Protein AF-A0A933BXS5-F1 (afdb_monomer_lite)

Sequence (73 aa):
MNVYMTYCAALDQQVHVTWTELPLQDGQATIPDPEPICLEVGLRCTGAFCPLFGLPAAVMEQRLLRSGLEPAH

Radius of gyration: 13.01 Å; chains: 1; bounding box: 22×21×42 Å

Foldseek 3Di:
DDWDWDAFPQLRGIWIKDWDDFPPDPDPDPTPPTDMETLQQDPRRPDQAGPVPRHGSVVNVVVCVVSPHHRDD

Structure (mmCIF, N/CA/C/O backbone):
data_AF-A0A933BXS5-F1
#
_entry.id   AF-A0A933BXS5-F1
#
loop_
_atom_site.group_PDB
_atom_site.id
_atom_site.type_symbol
_atom_site.label_atom_id
_atom_site.label_alt_id
_atom_site.label_comp_id
_atom_site.label_asym_id
_atom_site.label_entity_id
_atom_site.label_seq_id
_atom_site.pdbx_PDB_ins_code
_atom_site.Cartn_x
_atom_site.Cartn_y
_atom_site.Cartn_z
_atom_site.occupancy
_atom_site.B_iso_or_equiv
_atom_site.auth_seq_id
_atom_site.auth_comp_id
_atom_site.auth_asym_id
_atom_site.auth_atom_id
_atom_site.pdbx_PDB_model_num
ATOM 1 N N . MET A 1 1 ? -8.631 9.860 11.114 1.00 63.59 1 MET A N 1
ATOM 2 C CA . MET A 1 1 ? -8.050 9.187 9.936 1.00 63.59 1 MET A CA 1
ATOM 3 C C . MET A 1 1 ? -8.328 9.982 8.664 1.00 63.59 1 MET A C 1
ATOM 5 O O . MET A 1 1 ? -9.492 10.163 8.322 1.00 63.59 1 MET A O 1
ATOM 9 N N . ASN A 1 2 ? -7.293 10.455 7.967 1.00 81.31 2 ASN A N 1
ATOM 10 C CA . ASN A 1 2 ? -7.427 11.122 6.666 1.00 81.31 2 ASN A CA 1
ATOM 11 C C . ASN A 1 2 ? -6.946 10.182 5.553 1.00 81.31 2 ASN A C 1
ATOM 13 O O . ASN A 1 2 ? -5.803 9.730 5.586 1.00 81.31 2 ASN A O 1
ATOM 17 N N . VAL A 1 3 ? -7.813 9.906 4.577 1.00 88.38 3 VAL A N 1
ATOM 18 C CA . VAL A 1 3 ? -7.473 9.134 3.374 1.00 88.38 3 VAL A CA 1
ATOM 19 C C . VAL A 1 3 ? -7.160 10.105 2.241 1.00 88.38 3 VAL A C 1
ATOM 21 O O . VAL A 1 3 ? -7.899 11.063 2.013 1.00 88.38 3 VAL A O 1
ATOM 24 N N . TYR A 1 4 ? -6.075 9.847 1.519 1.00 90.88 4 TYR A N 1
ATOM 25 C CA . TYR A 1 4 ? -5.621 10.644 0.385 1.00 90.88 4 TYR A CA 1
ATOM 26 C C . TYR A 1 4 ? -5.519 9.756 -0.852 1.00 90.88 4 TYR A C 1
ATOM 28 O O . TYR A 1 4 ? -5.211 8.571 -0.746 1.00 90.88 4 TYR A O 1
ATOM 36 N N . MET A 1 5 ? -5.743 10.328 -2.032 1.00 92.81 5 MET A N 1
ATOM 37 C CA . MET A 1 5 ? -5.563 9.616 -3.296 1.00 92.81 5 MET A CA 1
ATOM 38 C C . MET A 1 5 ? -4.188 9.924 -3.887 1.00 92.81 5 MET A C 1
ATOM 40 O O . MET A 1 5 ? -3.750 11.074 -3.902 1.00 92.81 5 MET A O 1
ATOM 44 N N . THR A 1 6 ? -3.515 8.902 -4.403 1.00 92.50 6 THR A N 1
ATOM 45 C CA . THR A 1 6 ? -2.254 9.035 -5.146 1.00 92.50 6 THR A CA 1
ATOM 46 C C . THR A 1 6 ? -2.222 8.049 -6.309 1.00 92.50 6 THR A C 1
ATOM 48 O O . THR A 1 6 ? -3.012 7.114 -6.342 1.00 92.50 6 THR A O 1
ATOM 51 N N . TYR A 1 7 ? -1.345 8.240 -7.292 1.00 91.75 7 TYR A N 1
ATOM 52 C CA . TYR A 1 7 ? -1.258 7.348 -8.450 1.00 91.75 7 TYR A CA 1
ATOM 53 C C . TYR A 1 7 ? -0.220 6.240 -8.225 1.00 91.75 7 TYR A C 1
ATOM 55 O O . TYR A 1 7 ? 0.957 6.514 -7.991 1.00 91.75 7 TYR A O 1
ATOM 63 N N . CYS A 1 8 ? -0.646 4.980 -8.326 1.00 90.62 8 CYS A N 1
ATOM 64 C CA . CYS A 1 8 ? 0.223 3.814 -8.221 1.00 90.62 8 CYS A CA 1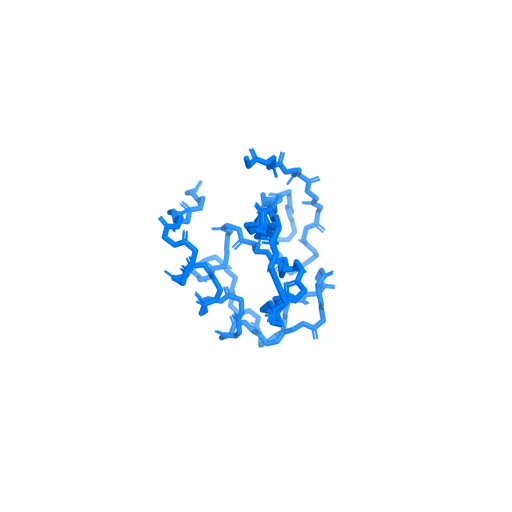
ATOM 65 C C . CYS A 1 8 ? 0.647 3.334 -9.610 1.00 90.62 8 CYS A C 1
ATOM 67 O O . CYS A 1 8 ? -0.152 2.751 -10.340 1.00 90.62 8 CYS A O 1
ATOM 69 N N . ALA A 1 9 ? 1.932 3.482 -9.937 1.00 88.31 9 ALA A N 1
ATOM 70 C CA . ALA A 1 9 ? 2.475 3.036 -11.222 1.00 88.31 9 ALA A CA 1
ATOM 71 C C . ALA A 1 9 ? 2.388 1.512 -11.443 1.00 88.31 9 ALA A C 1
ATOM 73 O O . ALA A 1 9 ? 2.325 1.068 -12.582 1.00 88.31 9 ALA A O 1
ATOM 74 N N . ALA A 1 10 ? 2.366 0.700 -10.378 1.00 86.81 10 ALA A N 1
ATOM 75 C CA . ALA A 1 10 ? 2.236 -0.756 -10.507 1.00 86.81 10 ALA A CA 1
ATOM 76 C C . ALA A 1 10 ? 0.812 -1.199 -10.882 1.00 86.81 10 ALA A C 1
ATOM 78 O O . ALA A 1 10 ? 0.643 -2.239 -11.508 1.00 86.81 10 ALA A O 1
ATOM 79 N N . LEU A 1 11 ? -0.198 -0.418 -10.488 1.00 87.31 11 LEU A N 1
ATOM 80 C CA . LEU A 1 11 ? -1.609 -0.687 -10.774 1.00 87.31 11 LEU A CA 1
ATOM 81 C C . LEU A 1 11 ? -2.170 0.167 -11.915 1.00 87.31 11 LEU A C 1
ATOM 83 O O . LEU A 1 11 ? -3.336 -0.015 -12.265 1.00 87.31 11 LEU A O 1
ATOM 87 N N . ASP A 1 12 ? -1.369 1.104 -12.428 1.00 90.44 12 ASP A N 1
ATOM 88 C CA . ASP A 1 12 ? -1.733 2.098 -13.442 1.00 90.44 12 ASP A CA 1
ATOM 89 C C . ASP A 1 12 ? -3.049 2.837 -13.125 1.00 90.44 12 ASP A C 1
ATOM 91 O O . ASP A 1 12 ? -3.922 3.018 -13.969 1.00 90.44 12 ASP A O 1
ATOM 95 N N . GLN A 1 13 ? -3.2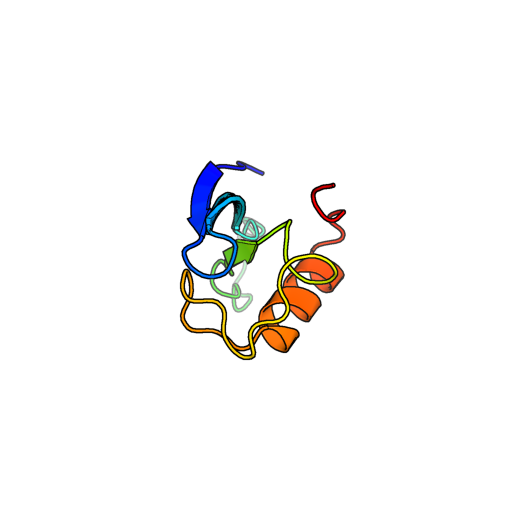38 3.223 -11.859 1.00 90.56 13 GLN A N 1
ATOM 96 C CA . GLN A 1 13 ? -4.471 3.874 -11.406 1.00 90.56 13 GLN A CA 1
ATOM 97 C C . GLN A 1 13 ? -4.280 4.681 -10.121 1.00 90.56 13 GLN A C 1
ATOM 99 O O . GLN A 1 13 ? -3.253 4.579 -9.443 1.00 90.56 13 GLN A O 1
ATOM 104 N N . GLN A 1 14 ? -5.298 5.468 -9.765 1.00 93.00 14 GLN A N 1
ATOM 105 C CA . GLN A 1 14 ? -5.367 6.100 -8.450 1.00 93.00 14 GLN A CA 1
ATOM 106 C C . GLN A 1 14 ? -5.700 5.070 -7.365 1.00 93.00 14 GLN A C 1
ATOM 108 O O . GLN A 1 14 ? -6.567 4.222 -7.551 1.00 93.00 14 GLN A O 1
ATOM 113 N N . VAL A 1 15 ? -4.998 5.171 -6.242 1.00 91.25 15 VAL A N 1
ATOM 114 C CA . VAL A 1 15 ? -5.116 4.318 -5.058 1.00 91.25 15 VAL A CA 1
ATOM 115 C C . VAL A 1 15 ? -5.332 5.175 -3.817 1.00 91.25 15 VAL A C 1
ATOM 117 O O . VAL A 1 15 ? -4.911 6.338 -3.773 1.00 91.25 15 VAL A O 1
ATOM 120 N N . HIS A 1 16 ? -5.958 4.593 -2.804 1.00 92.38 16 HIS A N 1
ATOM 121 C CA . HIS A 1 16 ? -6.212 5.222 -1.523 1.00 92.38 16 HIS A CA 1
ATOM 122 C C . HIS A 1 16 ? -5.098 4.887 -0.542 1.00 92.38 16 HIS A C 1
ATOM 124 O O . HIS A 1 16 ? -4.754 3.730 -0.290 1.00 92.38 16 HIS A O 1
ATOM 130 N N . VAL A 1 17 ? -4.542 5.934 0.054 1.00 91.69 17 VAL A N 1
ATOM 131 C CA . VAL A 1 17 ? -3.490 5.816 1.052 1.00 91.69 17 VAL A CA 1
ATOM 132 C C . VAL A 1 17 ? -3.886 6.546 2.323 1.00 91.69 17 VAL A C 1
ATOM 134 O O . VAL A 1 17 ? -4.486 7.618 2.292 1.00 91.69 17 VAL A O 1
ATOM 137 N N . THR A 1 18 ? -3.531 5.966 3.458 1.00 91.25 18 THR A N 1
ATOM 138 C CA . THR A 1 18 ? -3.680 6.583 4.776 1.00 91.25 18 THR A CA 1
ATOM 139 C C . THR A 1 18 ? -2.401 6.383 5.571 1.00 91.25 18 THR A C 1
ATOM 141 O O . THR A 1 18 ? -1.568 5.545 5.233 1.00 91.25 18 THR A O 1
ATOM 144 N N . TRP A 1 19 ? -2.244 7.152 6.638 1.00 87.56 19 TRP A N 1
ATOM 145 C CA . TRP A 1 19 ? -1.160 6.986 7.599 1.00 87.56 19 TRP A CA 1
ATOM 146 C C . TRP A 1 19 ? -1.750 6.531 8.929 1.00 87.56 19 TRP A C 1
ATOM 148 O O . TRP A 1 19 ? -2.849 6.960 9.287 1.00 87.56 19 TRP A O 1
ATOM 158 N N . THR A 1 20 ? -1.058 5.646 9.647 1.00 80.31 20 THR A N 1
ATOM 159 C CA . THR A 1 20 ? -1.465 5.276 11.008 1.00 80.31 20 THR A CA 1
ATOM 160 C C . THR A 1 20 ? -1.418 6.514 11.897 1.00 80.31 20 THR A C 1
ATOM 162 O O . THR A 1 20 ? -0.374 7.164 11.998 1.00 80.31 20 THR A O 1
ATOM 165 N N . GLU A 1 21 ? -2.531 6.848 12.546 1.00 67.56 21 GLU A N 1
ATOM 166 C CA . GLU A 1 21 ? -2.550 7.940 13.517 1.00 67.56 21 GLU A CA 1
ATOM 167 C C . GLU A 1 21 ? -1.783 7.510 14.771 1.00 67.56 21 GLU A C 1
ATOM 169 O O . GLU A 1 21 ? -2.003 6.427 15.315 1.00 67.56 21 GLU A O 1
ATOM 174 N N . LEU A 1 22 ? -0.856 8.357 15.218 1.00 58.66 22 LEU A N 1
ATOM 175 C CA . LEU A 1 22 ? -0.185 8.162 16.496 1.00 58.66 22 LEU A CA 1
ATOM 176 C C . LEU A 1 22 ? -1.212 8.380 17.603 1.00 58.66 22 LEU A C 1
ATOM 178 O O . LEU A 1 22 ? -1.914 9.398 17.566 1.00 58.66 22 LEU A O 1
ATOM 182 N N . PRO A 1 23 ? -1.303 7.506 18.616 1.00 53.88 23 PRO A N 1
ATOM 183 C CA . PRO A 1 23 ? -2.006 7.900 19.816 1.00 53.88 23 PRO A CA 1
ATOM 184 C C . PRO A 1 23 ? -1.243 9.087 20.424 1.00 53.88 23 PRO A C 1
ATOM 186 O O . PRO A 1 23 ? -0.066 8.975 20.767 1.00 53.88 23 PRO A O 1
ATOM 189 N N . LEU A 1 24 ? -1.911 10.238 20.532 1.00 49.06 24 LEU A N 1
ATOM 190 C CA . LEU A 1 24 ? -1.472 11.370 21.350 1.00 49.06 24 LEU A CA 1
ATOM 191 C C . LEU A 1 24 ? -1.490 10.909 22.815 1.00 49.06 24 LEU A C 1
ATOM 193 O O . LEU A 1 24 ? -2.479 11.104 23.516 1.00 49.06 24 LEU A O 1
ATOM 197 N N . GLN A 1 25 ? -0.449 10.216 23.271 1.00 52.53 25 GLN A N 1
ATOM 198 C CA . GLN A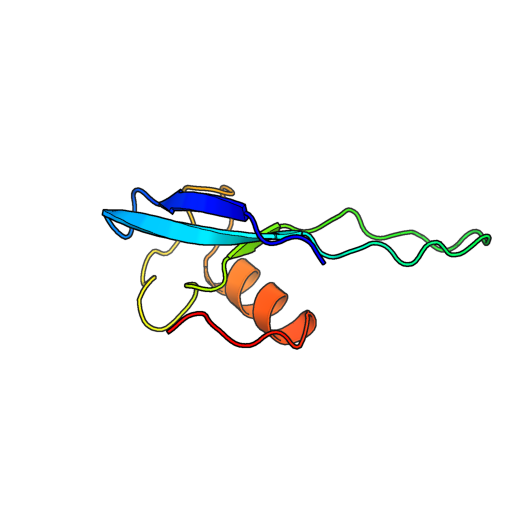 1 25 ? -0.278 9.912 24.688 1.00 52.53 25 GLN A CA 1
ATOM 199 C C . GLN A 1 25 ? 0.804 10.818 25.270 1.00 52.53 25 GLN A C 1
ATOM 201 O O . GLN A 1 25 ? 1.980 10.707 24.934 1.00 52.53 25 GLN A O 1
ATOM 206 N N . ASP A 1 26 ? 0.371 11.714 26.160 1.00 51.16 26 ASP A N 1
ATOM 207 C CA . ASP A 1 26 ? 1.204 12.434 27.125 1.00 51.16 26 ASP A CA 1
ATOM 208 C C . ASP A 1 26 ? 1.846 11.416 28.076 1.00 51.16 26 ASP A C 1
ATOM 210 O O . ASP A 1 26 ? 1.325 11.075 29.138 1.00 51.16 26 ASP A O 1
ATOM 214 N N . GLY A 1 27 ? 2.957 10.835 27.654 1.00 55.81 27 GLY A N 1
ATOM 215 C CA . GLY A 1 27 ? 3.680 9.857 28.446 1.00 55.81 27 GLY A CA 1
ATOM 216 C C . GLY A 1 27 ? 4.767 9.232 27.604 1.00 55.81 27 GLY A C 1
ATOM 217 O O . GLY A 1 27 ? 4.540 8.910 26.445 1.00 55.81 27 GLY A O 1
ATOM 218 N N . GLN A 1 28 ? 5.958 9.095 28.179 1.00 54.28 28 GLN A N 1
ATOM 219 C CA . GLN A 1 28 ? 7.155 8.541 27.548 1.00 54.28 28 GLN A CA 1
ATOM 220 C C . GLN A 1 28 ? 6.955 7.060 27.167 1.00 54.28 28 GLN A C 1
ATOM 222 O O . GLN A 1 28 ? 7.514 6.161 27.786 1.00 54.28 28 GLN A O 1
ATOM 227 N N . ALA A 1 29 ? 6.141 6.795 26.156 1.00 58.09 29 ALA A N 1
ATOM 228 C CA . ALA A 1 29 ? 6.095 5.553 25.415 1.00 58.09 29 ALA A CA 1
ATOM 229 C C . ALA A 1 29 ? 6.749 5.831 24.062 1.00 58.09 29 ALA A C 1
ATOM 231 O O . ALA A 1 29 ? 6.569 6.906 23.494 1.00 58.09 29 ALA A O 1
ATOM 232 N N . THR A 1 30 ? 7.551 4.898 23.556 1.00 57.69 30 THR A N 1
ATOM 233 C CA . THR A 1 30 ? 8.115 4.985 22.207 1.00 57.69 30 THR A CA 1
ATOM 234 C C . THR A 1 30 ? 6.956 5.057 21.218 1.00 57.69 30 THR A C 1
ATOM 236 O O . THR A 1 30 ? 6.329 4.040 20.932 1.00 57.69 30 THR A O 1
ATOM 239 N N . ILE A 1 31 ? 6.621 6.264 20.762 1.00 58.53 31 ILE A N 1
ATOM 240 C CA . ILE A 1 31 ? 5.566 6.471 19.779 1.00 58.53 31 ILE A CA 1
ATOM 241 C C . ILE A 1 31 ? 6.109 5.891 18.466 1.00 58.53 31 ILE A C 1
ATOM 243 O O . ILE A 1 31 ? 7.133 6.386 17.990 1.00 58.53 31 ILE A O 1
ATOM 247 N N . PRO A 1 32 ? 5.526 4.810 17.915 1.00 65.31 32 PRO A N 1
ATOM 248 C CA . PRO A 1 32 ? 5.971 4.290 16.626 1.00 65.31 32 PRO A CA 1
ATOM 249 C C . PRO A 1 32 ? 5.771 5.373 15.567 1.00 65.31 32 PRO A C 1
ATOM 251 O O . PRO A 1 32 ? 4.781 6.081 15.642 1.00 65.31 32 PRO A O 1
ATOM 254 N N . ASP A 1 33 ? 6.676 5.533 14.603 1.00 72.31 33 ASP A N 1
ATOM 255 C CA . ASP A 1 33 ? 6.491 6.532 13.543 1.00 72.31 33 ASP A CA 1
ATOM 256 C C . ASP A 1 33 ? 5.210 6.264 12.726 1.00 72.31 33 ASP A C 1
ATOM 258 O O . ASP A 1 33 ? 4.824 5.101 12.564 1.00 72.31 33 ASP A O 1
ATOM 262 N N . PRO A 1 34 ? 4.554 7.304 12.169 1.00 78.88 34 PRO A N 1
ATOM 263 C CA . PRO A 1 34 ? 3.414 7.119 11.281 1.00 78.88 34 PRO A CA 1
ATOM 264 C C . PRO A 1 34 ? 3.789 6.215 10.101 1.00 78.88 34 PRO A C 1
ATOM 266 O O . PRO A 1 34 ? 4.671 6.534 9.302 1.00 78.88 34 PRO A O 1
ATOM 269 N N . GLU A 1 35 ? 3.099 5.086 9.966 1.00 86.25 35 GLU A N 1
ATOM 270 C CA . GLU A 1 35 ? 3.323 4.128 8.894 1.00 86.25 35 GLU A CA 1
ATOM 271 C C . GLU A 1 35 ? 2.324 4.365 7.749 1.00 86.25 35 GLU A C 1
ATOM 273 O O . GLU A 1 35 ? 1.119 4.466 7.999 1.00 86.25 35 GLU A O 1
ATOM 278 N N . PRO A 1 36 ? 2.775 4.414 6.482 1.00 89.38 36 PRO A N 1
ATOM 279 C CA . PRO A 1 36 ? 1.865 4.489 5.350 1.00 89.38 36 PRO A CA 1
ATOM 280 C C . PRO A 1 36 ? 1.171 3.147 5.111 1.00 89.38 36 PRO A C 1
ATOM 282 O O . PRO A 1 36 ? 1.804 2.086 5.199 1.00 89.38 36 PRO A O 1
ATOM 285 N N . ILE A 1 37 ? -0.105 3.227 4.739 1.00 90.44 37 ILE A N 1
ATOM 286 C CA . ILE A 1 37 ? -0.998 2.120 4.399 1.00 90.44 37 ILE A CA 1
ATOM 287 C C . ILE A 1 37 ? -1.619 2.400 3.027 1.00 90.44 37 ILE A C 1
ATOM 289 O O . ILE A 1 37 ? -2.202 3.461 2.818 1.00 90.44 37 ILE A O 1
ATOM 293 N N . CYS A 1 38 ? -1.517 1.440 2.108 1.00 91.81 38 CYS A N 1
ATOM 294 C CA . CYS A 1 38 ? -2.230 1.408 0.830 1.00 91.81 38 CYS A CA 1
ATOM 295 C C . CYS A 1 38 ? -3.453 0.502 0.979 1.00 91.81 38 CYS A C 1
ATOM 297 O O . CYS A 1 38 ? -3.288 -0.651 1.380 1.00 91.81 38 CYS A O 1
ATOM 299 N N . LEU A 1 39 ? -4.651 0.990 0.662 1.00 91.06 39 LEU A N 1
ATOM 300 C CA . LEU A 1 39 ? -5.883 0.213 0.835 1.00 91.06 39 LEU A CA 1
ATOM 301 C C . LEU A 1 39 ? -6.099 -0.799 -0.301 1.00 91.06 39 LEU A C 1
ATOM 303 O O . LEU A 1 39 ? -6.828 -1.765 -0.130 1.00 91.06 39 LEU A O 1
ATOM 307 N N . GLU A 1 40 ? -5.425 -0.632 -1.436 1.00 90.31 40 GLU A N 1
ATOM 308 C CA . GLU A 1 40 ? -5.487 -1.531 -2.596 1.00 90.31 40 GLU A CA 1
ATOM 309 C C . GLU A 1 40 ? -4.402 -2.625 -2.572 1.00 90.31 40 GLU A C 1
ATOM 311 O O . GLU A 1 40 ? -4.221 -3.354 -3.555 1.00 90.31 40 GLU A O 1
ATOM 316 N N . VAL A 1 41 ? -3.633 -2.740 -1.480 1.00 85.19 41 VAL A N 1
ATOM 317 C CA . VAL A 1 41 ? -2.662 -3.833 -1.325 1.00 85.19 41 VAL A CA 1
ATOM 318 C C . VAL A 1 41 ? -3.386 -5.188 -1.243 1.00 85.19 41 VAL A C 1
ATOM 320 O O . VAL A 1 41 ? -4.429 -5.301 -0.604 1.00 85.19 41 VAL A O 1
ATOM 323 N N . GLY A 1 42 ? -2.845 -6.221 -1.900 1.00 74.44 42 GLY A N 1
ATOM 324 C CA . GLY A 1 42 ? -3.427 -7.565 -1.949 1.00 74.44 42 GLY A CA 1
ATOM 325 C C . GLY A 1 42 ? -3.940 -7.927 -3.344 1.00 74.44 42 GLY A C 1
ATOM 326 O O . GLY A 1 42 ? -3.174 -7.920 -4.303 1.00 74.44 42 GLY A O 1
ATOM 327 N N . LEU A 1 43 ? -5.241 -8.230 -3.470 1.00 66.38 43 LEU A N 1
ATOM 328 C CA . LEU A 1 43 ? -5.882 -8.811 -4.670 1.00 66.38 43 LEU A CA 1
ATOM 329 C C . LEU A 1 43 ? -5.521 -8.134 -6.000 1.00 66.38 43 LEU A C 1
ATOM 331 O O . LEU A 1 43 ? -5.458 -8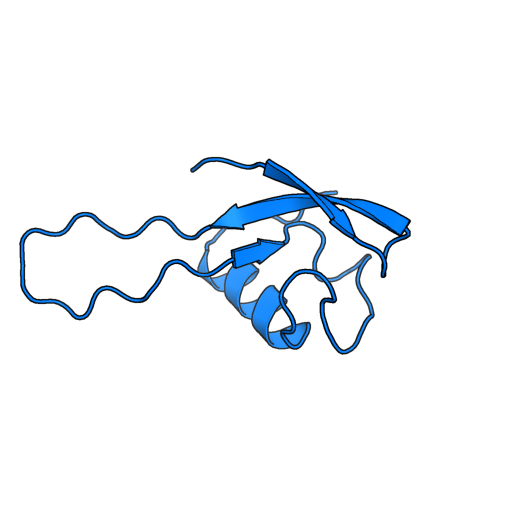.805 -7.028 1.00 66.38 43 LEU A O 1
ATOM 335 N N . ARG A 1 44 ? -5.304 -6.816 -5.989 1.00 69.81 44 ARG A N 1
ATOM 336 C CA . ARG A 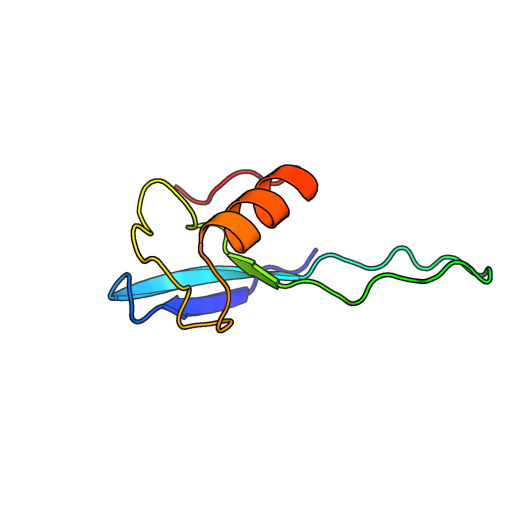1 44 ? -4.983 -6.038 -7.192 1.00 69.81 44 ARG A CA 1
ATOM 337 C C . ARG A 1 44 ? -3.479 -5.794 -7.323 1.00 69.81 44 ARG A C 1
ATOM 339 O O . ARG A 1 44 ? -2.965 -5.785 -8.437 1.00 69.81 44 ARG A O 1
ATOM 346 N N . CYS A 1 45 ? -2.763 -5.637 -6.208 1.00 79.50 45 CYS A N 1
ATOM 347 C CA . CYS A 1 45 ? -1.337 -5.315 -6.163 1.00 79.50 45 CYS A CA 1
ATOM 348 C C . CYS A 1 45 ? -0.475 -6.569 -5.973 1.00 79.50 45 CYS A C 1
ATOM 350 O O . CYS A 1 45 ? -0.168 -6.961 -4.852 1.00 79.50 45 CYS A O 1
ATOM 352 N N . THR A 1 46 ? -0.033 -7.167 -7.081 1.00 72.19 46 THR A N 1
ATOM 353 C CA . THR A 1 46 ? 0.788 -8.395 -7.083 1.00 72.19 46 THR A CA 1
ATOM 354 C C . THR A 1 46 ? 2.297 -8.133 -7.157 1.00 72.19 46 THR A C 1
ATOM 356 O O . THR A 1 46 ? 3.083 -9.058 -7.367 1.00 72.19 46 THR A O 1
ATOM 359 N N . GLY A 1 47 ? 2.724 -6.871 -7.066 1.00 77.12 47 GLY A N 1
ATOM 360 C CA . GLY A 1 47 ? 4.137 -6.502 -7.130 1.00 77.12 47 GLY A CA 1
ATOM 361 C C . GLY A 1 47 ? 4.899 -6.955 -5.885 1.00 77.12 47 GLY A C 1
ATOM 362 O O . GLY A 1 47 ? 4.372 -6.905 -4.781 1.00 77.12 47 GLY A O 1
ATOM 363 N N . ALA A 1 48 ? 6.170 -7.340 -6.033 1.00 83.44 48 ALA A N 1
ATOM 364 C CA . ALA A 1 48 ? 7.014 -7.672 -4.877 1.00 83.44 48 ALA A CA 1
ATOM 365 C C . ALA A 1 48 ? 7.282 -6.447 -3.977 1.00 83.44 48 ALA A C 1
ATOM 367 O O . ALA A 1 48 ? 7.451 -6.584 -2.765 1.00 83.44 48 ALA A O 1
ATOM 368 N N . PHE A 1 49 ? 7.290 -5.251 -4.576 1.00 84.69 49 PHE A N 1
ATOM 369 C CA . PHE A 1 49 ? 7.495 -3.966 -3.915 1.00 84.69 49 PHE A CA 1
ATOM 370 C C . PHE A 1 49 ? 6.421 -2.960 -4.324 1.00 84.69 49 PHE A C 1
ATOM 372 O O . PHE A 1 49 ? 6.052 -2.862 -5.494 1.00 84.69 49 PHE A O 1
ATOM 379 N N . CYS A 1 50 ? 5.969 -2.167 -3.357 1.00 87.56 50 CYS A N 1
ATOM 380 C CA . CYS A 1 50 ? 5.111 -1.021 -3.594 1.00 87.56 50 CYS A CA 1
ATOM 381 C C . CYS A 1 50 ? 5.964 0.169 -4.072 1.00 87.56 50 CYS A C 1
ATOM 383 O O . CYS A 1 50 ? 6.785 0.665 -3.292 1.00 87.56 50 CYS A O 1
ATOM 385 N N . PRO A 1 51 ? 5.770 0.677 -5.304 1.00 83.19 51 PRO A N 1
ATOM 386 C CA . PRO A 1 51 ? 6.574 1.782 -5.830 1.00 83.19 51 PRO A CA 1
ATOM 387 C C . PRO A 1 51 ? 6.300 3.115 -5.118 1.00 83.19 51 PRO A C 1
ATOM 389 O O . PRO A 1 51 ? 7.146 4.000 -5.152 1.00 83.19 51 PRO A O 1
ATOM 392 N N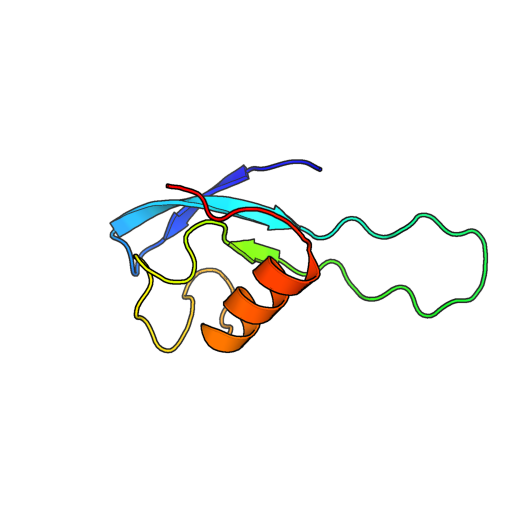 . LEU A 1 52 ? 5.146 3.257 -4.456 1.00 86.56 52 LEU A N 1
ATOM 393 C CA . LEU A 1 52 ? 4.782 4.470 -3.717 1.00 86.56 52 LEU A CA 1
ATOM 394 C C . LEU A 1 52 ? 5.608 4.664 -2.445 1.00 86.56 52 LEU A C 1
ATOM 396 O O . LEU A 1 52 ? 5.920 5.792 -2.080 1.00 86.56 52 LEU A O 1
ATOM 400 N N . PHE A 1 53 ? 5.945 3.568 -1.767 1.00 86.69 53 PHE A N 1
ATOM 401 C CA . PHE A 1 53 ? 6.556 3.617 -0.437 1.00 86.69 53 PHE A CA 1
ATOM 402 C C . PHE A 1 53 ? 7.923 2.936 -0.375 1.00 86.69 53 PHE A C 1
ATOM 404 O O . PHE A 1 53 ? 8.593 3.018 0.648 1.00 86.69 53 PHE A O 1
ATOM 411 N N . GLY A 1 54 ? 8.339 2.247 -1.443 1.00 88.38 54 GLY A N 1
ATOM 412 C CA . GLY A 1 54 ? 9.600 1.504 -1.478 1.00 88.38 54 GLY A CA 1
ATOM 413 C C . GLY A 1 54 ? 9.622 0.302 -0.530 1.00 88.38 54 GLY A C 1
ATOM 414 O O . GLY A 1 54 ? 10.691 -0.126 -0.106 1.00 88.38 54 GLY A O 1
ATOM 415 N N . LEU A 1 55 ? 8.452 -0.237 -0.177 1.00 89.31 55 LEU A N 1
ATOM 416 C CA . LEU A 1 55 ? 8.307 -1.313 0.805 1.00 89.31 55 LEU A CA 1
ATOM 417 C C . LEU A 1 55 ? 7.832 -2.617 0.159 1.00 89.31 55 LEU A C 1
ATOM 419 O O . LEU A 1 55 ? 7.070 -2.559 -0.811 1.00 89.31 55 LEU A O 1
ATOM 423 N N . PRO A 1 56 ? 8.213 -3.786 0.704 1.00 89.69 56 PRO A N 1
ATOM 424 C CA . PRO A 1 56 ? 7.677 -5.064 0.252 1.00 89.69 56 PRO A CA 1
ATOM 425 C C . PRO A 1 56 ? 6.150 -5.117 0.383 1.00 89.69 56 PRO A C 1
ATOM 427 O O . PRO A 1 56 ? 5.599 -4.618 1.368 1.00 89.69 56 PRO A O 1
ATOM 430 N N . ALA A 1 57 ? 5.465 -5.772 -0.558 1.00 86.62 57 ALA A N 1
ATOM 431 C CA . ALA A 1 57 ? 4.002 -5.897 -0.508 1.00 86.62 57 ALA A CA 1
ATOM 432 C C . ALA A 1 57 ? 3.513 -6.553 0.793 1.00 86.62 57 ALA A C 1
ATOM 434 O O . ALA A 1 57 ? 2.608 -6.026 1.431 1.00 86.62 57 ALA A O 1
ATOM 435 N N . ALA A 1 58 ? 4.200 -7.598 1.265 1.00 88.00 58 ALA A N 1
ATOM 436 C CA . ALA A 1 58 ? 3.890 -8.254 2.537 1.00 88.00 58 ALA A CA 1
ATOM 437 C C . ALA A 1 58 ? 3.942 -7.299 3.748 1.00 88.00 58 ALA A C 1
ATOM 439 O O . ALA A 1 58 ? 3.146 -7.429 4.673 1.00 88.00 58 ALA A O 1
ATOM 440 N N . VAL A 1 59 ? 4.847 -6.308 3.752 1.00 89.56 59 VAL A N 1
ATOM 441 C CA . VAL A 1 59 ? 4.903 -5.293 4.823 1.00 89.56 59 VAL A CA 1
ATOM 442 C C . VAL A 1 59 ? 3.664 -4.402 4.771 1.00 89.56 59 VAL A C 1
ATOM 444 O O . VAL A 1 59 ? 3.084 -4.083 5.807 1.00 89.56 59 VAL A O 1
ATOM 447 N N . MET A 1 60 ? 3.236 -4.021 3.569 1.00 89.75 60 MET A N 1
ATOM 448 C CA . MET A 1 60 ? 2.046 -3.201 3.372 1.00 89.75 60 MET A CA 1
ATOM 449 C C . MET A 1 60 ? 0.756 -3.959 3.736 1.00 89.75 60 MET A C 1
ATOM 451 O O . MET A 1 60 ? -0.100 -3.400 4.415 1.00 89.75 60 MET A O 1
ATOM 455 N N . GLU A 1 61 ? 0.653 -5.246 3.389 1.00 88.62 61 GLU A N 1
ATOM 456 C CA . GLU A 1 61 ? -0.450 -6.126 3.810 1.00 88.62 61 GLU A CA 1
ATOM 457 C C . GLU A 1 61 ? -0.515 -6.271 5.331 1.00 88.62 61 GLU A C 1
ATOM 459 O O . GLU A 1 61 ? -1.583 -6.145 5.930 1.00 88.62 61 GLU A O 1
ATOM 464 N N . GLN A 1 62 ? 0.633 -6.479 5.983 1.00 89.25 62 GLN A N 1
ATOM 465 C CA . GLN A 1 62 ? 0.695 -6.543 7.441 1.00 89.25 62 GLN A CA 1
ATOM 466 C C . GLN A 1 62 ? 0.238 -5.240 8.091 1.00 89.25 62 GLN A C 1
ATOM 468 O O . GLN A 1 62 ? -0.434 -5.279 9.118 1.00 89.25 62 GLN A O 1
ATOM 473 N N . ARG A 1 63 ? 0.587 -4.087 7.516 1.00 88.94 63 ARG A N 1
ATOM 474 C CA . ARG A 1 63 ? 0.124 -2.794 8.027 1.00 88.94 63 ARG A CA 1
ATOM 475 C C . ARG A 1 63 ? -1.378 -2.622 7.872 1.00 88.94 63 ARG A C 1
ATOM 477 O O . ARG A 1 63 ? -2.017 -2.207 8.835 1.00 88.94 63 ARG A O 1
ATOM 484 N N . LEU A 1 64 ? -1.935 -2.993 6.717 1.00 87.50 64 LEU A N 1
ATOM 485 C CA . LEU A 1 64 ? -3.381 -2.982 6.508 1.00 87.50 64 LEU A CA 1
ATOM 486 C C . LEU A 1 64 ? -4.079 -3.858 7.560 1.00 87.50 64 LEU A C 1
ATOM 488 O O . LEU A 1 64 ? -4.934 -3.366 8.293 1.00 87.50 64 LEU A O 1
ATOM 492 N N . LEU A 1 65 ? -3.617 -5.099 7.742 1.00 87.75 65 LEU A N 1
ATOM 493 C CA . LEU A 1 65 ? -4.153 -6.020 8.746 1.00 87.75 65 LEU A CA 1
ATOM 494 C C . LEU A 1 65 ? -4.060 -5.460 10.176 1.00 87.75 65 LEU A C 1
ATOM 496 O O . LEU A 1 65 ? -5.040 -5.498 10.916 1.00 87.75 65 LEU A O 1
ATOM 500 N N . ARG A 1 66 ? -2.899 -4.919 10.574 1.00 87.06 66 ARG A N 1
ATOM 501 C CA . ARG A 1 66 ? -2.695 -4.343 11.918 1.00 87.06 66 ARG A CA 1
ATOM 502 C C . ARG A 1 66 ? -3.540 -3.099 12.168 1.00 87.06 66 ARG A C 1
ATOM 504 O O . ARG A 1 66 ? -3.901 -2.844 13.311 1.00 87.06 66 ARG A O 1
ATOM 511 N N . SER A 1 67 ? -3.828 -2.324 11.126 1.00 84.69 67 SER A N 1
ATOM 512 C CA . SER A 1 67 ? -4.642 -1.114 11.244 1.00 84.69 67 SER A CA 1
ATOM 513 C C . SER A 1 67 ? -6.127 -1.392 11.474 1.00 84.69 67 SER A C 1
ATOM 515 O O . SER A 1 67 ? -6.849 -0.485 11.878 1.00 84.69 67 SER A O 1
ATOM 517 N N . GLY A 1 68 ? -6.588 -2.625 11.222 1.00 85.31 68 GLY A N 1
ATOM 518 C CA . GLY A 1 68 ? -8.005 -2.983 11.309 1.00 85.31 68 GLY A CA 1
ATOM 519 C C . GLY A 1 68 ? -8.876 -2.336 10.226 1.00 85.31 68 GLY A C 1
ATOM 520 O O . GLY A 1 68 ? -10.096 -2.326 10.361 1.00 85.31 68 GLY A O 1
ATOM 521 N N . LEU A 1 69 ? -8.263 -1.778 9.179 1.00 85.31 69 LEU A N 1
ATOM 522 C CA . LEU A 1 69 ? -8.961 -1.200 8.036 1.00 85.31 69 LEU A CA 1
ATOM 523 C C . LEU A 1 69 ? -9.298 -2.273 7.006 1.00 85.31 69 LEU A C 1
ATOM 525 O O . LEU A 1 69 ? -8.571 -3.256 6.846 1.00 85.31 69 LEU A O 1
ATOM 529 N N . GLU A 1 70 ? -10.369 -2.032 6.260 1.00 84.88 70 GLU A N 1
ATOM 530 C CA . GLU A 1 70 ? -10.744 -2.880 5.135 1.00 84.88 70 GLU A CA 1
ATOM 531 C C . GLU A 1 70 ? -10.026 -2.440 3.846 1.00 84.88 70 GLU A C 1
ATOM 533 O O . GLU A 1 70 ? -9.782 -1.242 3.654 1.00 84.88 70 GLU A O 1
ATOM 538 N N . PRO A 1 71 ? -9.675 -3.386 2.954 1.00 84.06 71 PRO A N 1
ATOM 539 C CA . PRO A 1 71 ? -9.146 -3.057 1.638 1.00 84.06 71 PRO A CA 1
ATOM 540 C C . PRO A 1 71 ? -10.150 -2.241 0.815 1.00 84.06 71 PRO A C 1
ATOM 542 O O . PRO A 1 71 ? -11.359 -2.456 0.897 1.00 84.06 71 PRO A O 1
ATOM 545 N N . ALA A 1 72 ? -9.649 -1.351 -0.037 1.00 77.62 72 ALA A N 1
ATOM 546 C CA . ALA A 1 72 ? -10.471 -0.675 -1.032 1.00 77.62 72 ALA A CA 1
ATOM 547 C C . ALA A 1 72 ? -10.806 -1.650 -2.178 1.00 77.62 72 ALA A C 1
ATOM 549 O O . ALA A 1 72 ? -9.910 -2.293 -2.734 1.00 77.62 72 ALA A O 1
ATOM 550 N N . HIS A 1 73 ? -12.099 -1.777 -2.495 1.00 64.81 73 HIS A N 1
ATOM 551 C CA . HIS A 1 73 ? -12.631 -2.644 -3.554 1.00 64.81 73 HIS A CA 1
ATOM 552 C C . HIS A 1 73 ? -12.455 -2.035 -4.951 1.00 64.81 73 HIS A C 1
ATOM 554 O O . HIS A 1 73 ? -12.861 -0.866 -5.139 1.00 64.81 73 HIS A O 1
#

Secondary structure (DSSP, 8-state):
--EEEEEETTTTEEEEEEEPPPP--SS----PPPPEEETTBTTTB--SEETTTTEEHHHHHHHHHHHTPPPP-

pLDDT: mean 80.68, std 12.53, range [49.06, 93.0]